Protein AF-A0A1J7CCY7-F1 (afdb_monomer)

Solvent-accessible surface area (backbone atoms only — not comparable to full-atom values): 6506 Å² total; per-residue (Å²): 139,81,92,77,79,89,76,79,75,72,79,72,70,74,73,73,82,54,53,58,44,57,88,90,63,77,46,60,84,45,14,30,28,38,30,30,37,57,83,82,85,48,71,49,41,40,19,74,42,49,79,72,36,78,49,62,60,66,84,83,20,17,41,33,34,38,37,32,27,32,62,76,93,29,31,42,36,33,24,33,98,91,38,80,55,45,74,43,63,42,62,38,72,47,63,51,58,84,57,92,53,73,87,54,65,57,27,45,33,38,37,29,67

Organism: NCBI:txid1428644

pLDDT: mean 76.79, std 18.56, range [31.14, 93.88]

Sequence (113 aa):
MAISLIGIGAASQAQASTAQCEGSKTPPAGTLCLHVNYGDGYYVWFGPYSKCEVVRPWEGGVITWVKSNQIGNVHSTYYSGGKTLGTRPAYFTGRPPGYISASVGNADNVRVC

Foldseek 3Di:
DDDDDDPPPPPPPPPPPFPWPPPPDADPAQFKWFWWDQPPRDITIGDRDHAQDKDFDPRQIFGLWMHFNRDDAKKKWFDDPRDTQDIDGGRDTTGDRPDDDSPDGDTGIIGID

Nearest PDB structures (foldseek):
  7zt5-assembly1_D  TM=3.919E-01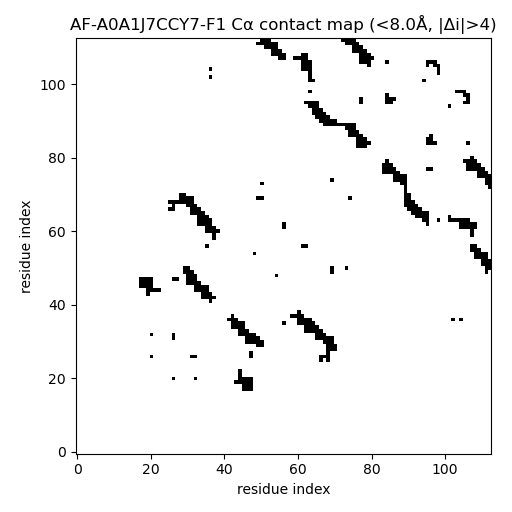  e=8.409E+00  Homo sapiens
  4l9l-assembly2_A  TM=4.039E-01  e=9.897E+00  Homo sapiens

Mean predicted aligned error: 10.06 Å

Secondary structure (DSSP, 8-state):
----------------------TTPPPPTT-EEEEEE-SSS-EEEEEEE-TTEEE--STT-EEEEEEE---SS-EEEEEETTEEEEEEETT-EEPPTT-SSSSS---SEEEE-

Structure (mmCIF, N/CA/C/O backbone):
data_AF-A0A1J7CCY7-F1
#
_entry.id   AF-A0A1J7CCY7-F1
#
loop_
_atom_site.group_PDB
_atom_site.id
_atom_site.type_symbol
_atom_site.label_atom_id
_atom_site.label_alt_id
_atom_site.label_comp_id
_atom_site.label_asym_id
_atom_site.label_entity_id
_atom_site.label_seq_id
_atom_site.pdbx_PDB_ins_code
_atom_site.Cartn_x
_atom_site.Cartn_y
_atom_site.Cartn_z
_atom_site.occupancy
_atom_site.B_iso_or_equiv
_atom_site.auth_seq_id
_atom_site.auth_comp_id
_atom_site.auth_asym_id
_atom_site.auth_atom_id
_atom_site.pdbx_PDB_model_num
ATOM 1 N N . MET A 1 1 ? 22.669 42.226 32.012 1.00 40.91 1 MET A N 1
ATOM 2 C CA . MET A 1 1 ? 22.070 40.896 32.241 1.00 40.91 1 MET A CA 1
ATOM 3 C C . MET A 1 1 ? 20.938 40.728 31.251 1.00 40.91 1 MET A C 1
ATOM 5 O O . MET A 1 1 ? 19.980 41.479 31.327 1.00 40.91 1 MET A O 1
ATOM 9 N N . ALA A 1 2 ? 21.071 39.810 30.301 1.00 36.25 2 ALA A N 1
ATOM 10 C CA . ALA A 1 2 ? 19.969 39.410 29.439 1.00 36.25 2 ALA A CA 1
ATOM 11 C C . ALA A 1 2 ? 20.045 37.890 29.305 1.00 36.25 2 ALA A C 1
ATOM 13 O O . ALA A 1 2 ? 20.935 37.352 28.652 1.00 36.25 2 ALA A O 1
ATOM 14 N N . ILE A 1 3 ? 19.158 37.223 30.035 1.00 45.56 3 ILE A N 1
ATOM 15 C CA . ILE A 1 3 ? 18.908 35.788 29.955 1.00 45.56 3 ILE A CA 1
ATOM 16 C C . ILE A 1 3 ? 18.103 35.592 28.672 1.00 45.56 3 ILE A C 1
ATOM 18 O O . ILE A 1 3 ? 16.975 36.071 28.588 1.00 45.56 3 ILE A O 1
ATOM 22 N N . SER A 1 4 ? 18.686 34.946 27.664 1.00 38.56 4 SER A N 1
ATOM 23 C CA . SER A 1 4 ? 17.927 34.466 26.509 1.00 38.56 4 SER A CA 1
ATOM 24 C C . SER A 1 4 ? 17.732 32.967 26.627 1.00 38.56 4 SER A C 1
ATOM 26 O O . SER A 1 4 ? 18.657 32.209 26.912 1.00 38.56 4 SER A O 1
ATOM 28 N N . LEU A 1 5 ? 16.462 32.612 26.503 1.00 43.09 5 LEU A N 1
ATOM 29 C CA . LEU A 1 5 ? 15.859 31.344 26.848 1.00 43.09 5 LEU A CA 1
ATOM 30 C C . LEU A 1 5 ? 16.352 30.192 25.976 1.00 43.09 5 LEU A C 1
ATOM 32 O O . LEU A 1 5 ? 16.613 30.330 24.783 1.00 43.09 5 LEU A O 1
ATOM 36 N N . ILE A 1 6 ? 16.395 29.032 26.624 1.00 48.31 6 ILE A N 1
ATOM 37 C CA . ILE A 1 6 ? 16.570 27.704 26.054 1.00 48.31 6 ILE A CA 1
ATOM 38 C C . ILE A 1 6 ? 15.397 27.450 25.099 1.00 48.31 6 ILE A C 1
ATOM 40 O O . ILE A 1 6 ? 14.290 27.124 25.522 1.00 48.31 6 ILE A O 1
ATOM 44 N N . GLY A 1 7 ? 15.637 27.620 23.802 1.00 35.25 7 GLY A N 1
ATOM 45 C CA . GLY A 1 7 ? 14.761 27.104 22.762 1.00 35.25 7 GLY A CA 1
ATOM 46 C C . GLY A 1 7 ? 15.022 25.614 22.611 1.00 35.25 7 GLY A C 1
ATOM 47 O O . GLY A 1 7 ? 15.957 25.214 21.923 1.00 35.25 7 GLY A O 1
ATOM 48 N N . ILE A 1 8 ? 14.218 24.791 23.282 1.00 45.97 8 ILE A N 1
ATOM 49 C CA . ILE A 1 8 ? 14.141 23.356 23.015 1.00 45.97 8 ILE A CA 1
ATOM 50 C C . ILE A 1 8 ? 13.594 23.236 21.593 1.00 45.97 8 ILE A C 1
ATOM 52 O O . ILE A 1 8 ? 12.393 23.366 21.365 1.00 45.97 8 ILE A O 1
ATOM 56 N N . GLY A 1 9 ? 14.493 23.067 20.625 1.00 32.50 9 GLY A N 1
ATOM 57 C CA . GLY A 1 9 ? 14.134 22.698 19.268 1.00 32.50 9 GLY A CA 1
ATOM 58 C C . GLY A 1 9 ? 13.482 21.328 19.328 1.00 32.50 9 GLY A C 1
ATOM 59 O O . GLY A 1 9 ? 14.171 20.310 19.351 1.00 32.50 9 GLY A O 1
ATOM 60 N N . ALA A 1 10 ? 12.152 21.303 19.407 1.00 38.53 10 ALA A N 1
ATOM 61 C CA . ALA A 1 10 ? 11.391 20.126 19.052 1.00 38.53 10 ALA A CA 1
ATOM 62 C C . ALA A 1 10 ? 11.873 19.729 17.659 1.00 38.53 10 ALA A C 1
ATOM 64 O O . ALA A 1 10 ? 11.787 20.523 16.722 1.00 38.53 10 ALA A O 1
ATOM 65 N N . ALA A 1 11 ? 12.457 18.537 17.557 1.00 35.12 11 ALA A N 1
ATOM 66 C CA . ALA A 1 11 ? 12.756 17.923 16.285 1.00 35.12 11 ALA A CA 1
ATOM 67 C C . ALA A 1 11 ? 11.427 17.815 15.538 1.00 35.12 11 ALA A C 1
ATOM 69 O O . ALA A 1 11 ? 10.650 16.883 15.752 1.00 35.12 11 ALA A O 1
ATOM 70 N N . SER A 1 12 ? 1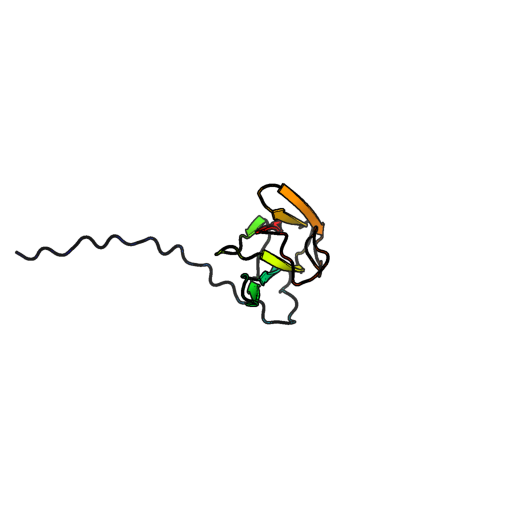1.145 18.798 14.686 1.00 36.84 12 SER A N 1
ATOM 71 C CA . SER A 1 12 ? 10.244 18.627 13.571 1.00 36.84 12 SER A CA 1
ATOM 72 C C . SER A 1 12 ? 10.898 17.544 12.731 1.00 36.84 12 SER A C 1
ATOM 74 O O . SER A 1 12 ? 11.777 17.798 11.909 1.00 36.84 12 SER A O 1
ATOM 76 N N . GLN A 1 13 ? 10.531 16.293 13.021 1.00 35.09 13 GLN A N 1
ATOM 77 C CA . GLN A 1 13 ? 10.680 15.214 12.066 1.00 35.09 13 GLN A CA 1
ATOM 78 C C . GLN A 1 13 ? 10.051 15.763 10.802 1.00 35.09 13 GLN A C 1
ATOM 80 O O . GLN A 1 13 ? 8.846 16.013 10.775 1.00 35.09 13 GLN A O 1
ATOM 85 N N . ALA A 1 14 ? 10.902 16.081 9.829 1.00 31.14 14 ALA A N 1
ATOM 86 C CA . ALA A 1 14 ? 10.486 16.528 8.527 1.00 31.14 14 ALA A CA 1
ATOM 87 C C . ALA A 1 14 ? 9.486 15.482 8.043 1.00 31.14 14 ALA A C 1
ATOM 89 O O . ALA A 1 14 ? 9.869 14.362 7.702 1.00 31.14 14 ALA A O 1
ATOM 90 N N . GLN A 1 15 ? 8.196 15.815 8.119 1.00 40.97 15 GLN A N 1
ATOM 91 C CA . GLN A 1 15 ? 7.162 15.067 7.439 1.00 40.97 15 GLN A CA 1
ATOM 92 C C . GLN A 1 15 ? 7.612 15.101 5.993 1.00 40.97 15 GLN A C 1
ATOM 94 O O . GLN A 1 15 ? 7.634 16.171 5.382 1.00 40.97 15 GLN A O 1
ATOM 99 N N . ALA A 1 16 ? 8.096 13.954 5.511 1.00 37.12 16 ALA A N 1
ATOM 100 C CA . ALA A 1 16 ? 8.420 13.764 4.117 1.00 37.12 16 ALA A CA 1
ATOM 101 C C . ALA A 1 16 ? 7.240 14.349 3.351 1.00 37.12 16 ALA A C 1
ATOM 103 O O . ALA A 1 16 ? 6.102 13.920 3.546 1.00 37.12 16 ALA A O 1
ATOM 104 N N . SER A 1 17 ? 7.501 15.405 2.590 1.00 39.47 17 SER A N 1
ATOM 105 C CA . SER A 1 17 ? 6.541 16.019 1.695 1.00 39.47 17 SER A CA 1
ATOM 106 C C . SER A 1 17 ? 6.200 14.965 0.649 1.00 39.47 17 SER A C 1
ATOM 108 O O . SER A 1 17 ? 6.808 14.886 -0.413 1.00 39.47 17 SER A O 1
ATOM 110 N N . THR A 1 18 ? 5.279 14.067 1.001 1.00 50.16 18 THR A N 1
ATOM 111 C CA . THR A 1 18 ? 4.767 13.021 0.129 1.00 50.16 18 THR A CA 1
ATOM 112 C C . THR A 1 18 ? 4.127 13.742 -1.039 1.00 50.16 18 THR A C 1
ATOM 114 O O . THR A 1 18 ? 3.115 14.420 -0.852 1.00 50.16 18 THR A O 1
ATOM 117 N N . ALA A 1 19 ? 4.742 13.673 -2.217 1.00 52.19 19 ALA A N 1
ATOM 118 C CA . ALA A 1 19 ? 4.152 14.218 -3.424 1.00 52.19 19 ALA A CA 1
ATOM 119 C C . ALA A 1 19 ? 2.813 13.505 -3.660 1.00 52.19 19 ALA A C 1
ATOM 121 O O . ALA A 1 19 ? 2.758 12.353 -4.079 1.00 52.19 19 ALA A O 1
ATOM 122 N N . GLN A 1 20 ? 1.728 14.196 -3.317 1.00 60.50 20 GLN A N 1
ATOM 123 C CA . GLN A 1 20 ? 0.376 13.657 -3.290 1.00 60.50 20 GLN A CA 1
ATOM 124 C C . GLN A 1 20 ? 0.084 12.948 -4.615 1.00 60.50 20 GLN A C 1
ATOM 126 O O . GLN A 1 20 ? 0.182 13.550 -5.688 1.00 60.50 20 GLN A O 1
ATOM 131 N N . CYS A 1 21 ? -0.241 11.655 -4.557 1.00 72.75 21 CYS A N 1
ATOM 132 C CA . CYS A 1 21 ? -0.607 10.912 -5.755 1.00 72.75 21 CYS A CA 1
ATOM 133 C C . CYS A 1 21 ? -2.004 11.368 -6.173 1.00 72.75 21 CYS A C 1
ATOM 135 O O . CYS A 1 21 ? -3.011 10.813 -5.746 1.00 72.75 21 CYS A O 1
ATOM 137 N N . GLU A 1 22 ? -2.066 12.449 -6.940 1.00 61.34 22 GLU A N 1
ATOM 138 C CA . GLU A 1 22 ? -3.314 13.105 -7.298 1.00 61.34 22 GLU A CA 1
ATOM 139 C C . GLU A 1 22 ? -4.280 12.110 -7.964 1.00 61.34 22 GLU A C 1
ATOM 141 O O . GLU A 1 22 ? -3.907 11.349 -8.867 1.00 61.34 22 GLU A O 1
ATOM 146 N N . GLY A 1 23 ? -5.517 12.089 -7.455 1.00 60.69 23 GLY A N 1
ATOM 147 C CA . GLY A 1 23 ? -6.532 11.082 -7.748 1.00 60.69 23 GLY A CA 1
ATOM 148 C C . GLY A 1 23 ? -6.607 10.707 -9.230 1.00 60.69 23 GLY A C 1
ATOM 149 O O . GLY A 1 23 ? -6.611 11.562 -10.110 1.00 60.69 23 GLY A O 1
ATOM 150 N N . SER A 1 24 ? -6.688 9.398 -9.487 1.00 55.28 24 SER A N 1
ATOM 151 C CA . SER A 1 24 ? -6.693 8.718 -10.798 1.00 55.28 24 SER A CA 1
ATOM 152 C C . SER A 1 24 ? -5.345 8.508 -11.502 1.00 55.28 24 SER A C 1
ATOM 154 O O . SER A 1 24 ? -5.243 7.521 -12.232 1.00 55.28 24 SER A O 1
ATOM 156 N N . LYS A 1 25 ? -4.280 9.267 -11.210 1.00 65.69 25 LYS A N 1
ATOM 157 C CA . LYS A 1 25 ? -2.988 9.071 -11.895 1.00 65.69 25 LYS A CA 1
ATOM 158 C C . LYS A 1 25 ? -2.307 7.764 -11.461 1.00 65.69 25 LYS A C 1
ATOM 160 O O . LYS A 1 25 ? -2.391 7.346 -10.302 1.00 65.69 25 LYS A O 1
ATOM 165 N N . THR A 1 26 ? -1.715 7.058 -12.422 1.00 72.69 26 THR A N 1
ATOM 166 C CA . THR A 1 26 ? -0.857 5.890 -12.169 1.00 72.69 26 THR A CA 1
ATOM 167 C C . THR A 1 26 ? 0.459 6.393 -11.567 1.00 72.69 26 THR A C 1
ATOM 169 O O . THR A 1 26 ? 0.986 7.386 -12.073 1.00 72.69 26 THR A O 1
ATOM 172 N N . PRO A 1 27 ? 0.998 5.758 -10.507 1.00 83.56 27 PRO A N 1
ATOM 173 C CA . PRO A 1 27 ? 2.284 6.153 -9.940 1.00 83.56 27 PRO A CA 1
ATOM 174 C C . PRO A 1 27 ? 3.380 6.145 -11.019 1.00 83.56 27 PRO A C 1
ATOM 176 O O . PRO A 1 27 ? 3.325 5.289 -11.910 1.00 83.56 27 PRO A O 1
ATOM 179 N N . PRO A 1 28 ? 4.401 7.019 -10.951 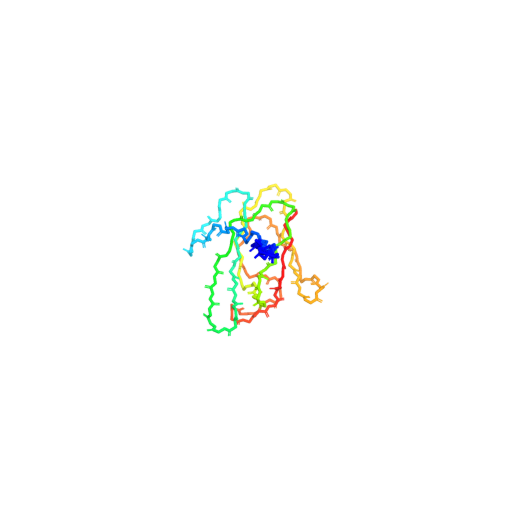1.00 84.56 28 PRO A N 1
ATOM 180 C CA . PRO A 1 28 ? 5.601 6.880 -11.773 1.00 84.56 28 PRO A CA 1
ATOM 181 C C . PRO A 1 28 ? 6.202 5.467 -11.691 1.00 84.56 28 PRO A C 1
ATOM 183 O O . PRO A 1 28 ? 6.033 4.763 -10.690 1.00 84.56 28 PRO A O 1
ATOM 186 N N . ALA A 1 29 ? 6.908 5.035 -12.736 1.00 86.25 29 ALA A N 1
ATOM 187 C CA . ALA A 1 29 ? 7.557 3.726 -12.735 1.00 86.25 29 ALA A CA 1
ATOM 188 C C . ALA A 1 29 ? 8.533 3.596 -11.552 1.00 86.25 29 ALA A C 1
ATOM 190 O O . ALA A 1 29 ? 9.300 4.509 -11.261 1.00 86.25 29 ALA A O 1
ATOM 191 N N . GLY A 1 30 ? 8.493 2.452 -10.871 1.00 88.31 30 GLY A N 1
ATOM 192 C CA . GLY A 1 30 ? 9.289 2.186 -9.674 1.00 88.31 30 GLY A CA 1
ATOM 193 C C . GLY A 1 30 ? 8.670 2.709 -8.378 1.00 88.31 30 GLY A C 1
ATOM 194 O O . GLY A 1 30 ? 9.369 2.758 -7.368 1.00 88.31 30 GLY A O 1
ATOM 195 N N . THR A 1 31 ? 7.388 3.099 -8.389 1.00 88.50 31 THR A N 1
ATOM 196 C CA . THR A 1 31 ? 6.753 3.720 -7.219 1.00 88.50 31 THR A CA 1
ATOM 197 C C . THR A 1 31 ? 5.419 3.097 -6.802 1.00 88.50 31 THR A C 1
ATOM 199 O O . THR A 1 31 ? 4.809 2.315 -7.534 1.00 88.50 31 THR A O 1
ATOM 202 N N . LEU A 1 32 ? 4.976 3.428 -5.588 1.00 88.81 32 LEU A N 1
ATOM 203 C CA . LEU A 1 32 ? 3.721 3.003 -4.969 1.00 88.81 32 LEU A CA 1
ATOM 204 C C . LEU A 1 32 ? 2.941 4.218 -4.449 1.00 88.81 32 LEU A C 1
ATOM 206 O O . LEU A 1 32 ? 3.523 5.108 -3.833 1.00 88.81 32 LEU A O 1
ATOM 210 N N . CYS A 1 33 ? 1.623 4.202 -4.630 1.00 89.69 33 CYS A N 1
ATOM 211 C CA . CYS A 1 33 ? 0.686 5.149 -4.036 1.00 89.69 33 CYS A CA 1
ATOM 212 C C . CYS A 1 33 ? -0.357 4.423 -3.178 1.00 89.69 33 CYS A C 1
ATOM 214 O O . CYS A 1 33 ? -0.864 3.362 -3.562 1.00 89.69 33 CYS A O 1
ATOM 216 N N . LEU A 1 34 ? -0.716 5.023 -2.045 1.00 89.56 34 LEU A N 1
ATOM 217 C CA . LEU A 1 34 ? -1.643 4.473 -1.055 1.00 89.56 34 LEU A CA 1
ATOM 218 C C . LEU A 1 34 ? -2.817 5.419 -0.841 1.00 89.56 34 LEU A C 1
ATOM 220 O O . LEU A 1 34 ? -2.612 6.590 -0.556 1.00 89.56 34 LEU A O 1
ATOM 224 N N . HIS A 1 35 ? -4.036 4.908 -0.927 1.00 88.94 35 HIS A N 1
ATOM 225 C CA . HIS A 1 35 ? -5.240 5.617 -0.517 1.00 88.94 35 HIS A CA 1
ATOM 226 C C . HIS A 1 35 ? -5.494 5.328 0.952 1.00 88.94 35 HIS A C 1
ATOM 228 O O . HIS A 1 35 ? -5.604 4.162 1.326 1.00 88.94 35 HIS A O 1
ATOM 234 N N . VAL A 1 36 ? -5.603 6.356 1.778 1.00 87.81 36 VAL A N 1
ATOM 235 C CA . VAL A 1 36 ? -5.728 6.229 3.230 1.00 87.81 36 VAL A CA 1
ATOM 236 C C . VAL A 1 36 ? -6.983 6.956 3.694 1.00 87.81 36 VAL A C 1
ATOM 238 O O . VAL A 1 36 ? -7.252 8.061 3.234 1.00 87.81 36 VAL A O 1
ATOM 241 N N . ASN A 1 37 ? -7.745 6.318 4.581 1.00 87.19 37 ASN A N 1
ATOM 242 C CA . ASN A 1 37 ? -8.906 6.882 5.270 1.00 87.19 37 ASN A CA 1
ATOM 243 C C . ASN A 1 37 ? -8.526 7.226 6.717 1.00 87.19 37 ASN A C 1
ATOM 245 O O . ASN A 1 37 ? -7.893 6.403 7.374 1.00 87.19 37 ASN A O 1
ATOM 249 N N . TYR A 1 38 ? -8.940 8.393 7.208 1.00 85.19 38 TYR A N 1
ATOM 250 C CA . TYR A 1 38 ? -8.655 8.885 8.563 1.00 85.19 38 TYR A CA 1
ATOM 251 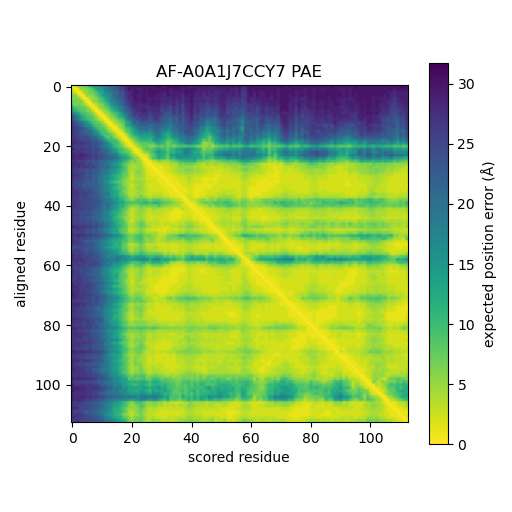C C . TYR A 1 38 ? -9.824 8.793 9.561 1.00 85.19 38 TYR A C 1
ATOM 253 O O . TYR A 1 38 ? -9.716 9.282 10.676 1.00 85.19 38 TYR A O 1
ATOM 261 N N . GLY A 1 39 ? -10.939 8.158 9.195 1.00 77.31 39 GLY A N 1
ATOM 262 C CA . GLY A 1 39 ? -12.064 7.882 10.100 1.00 77.31 39 GLY A CA 1
ATOM 263 C C . GLY A 1 39 ? -13.280 8.794 9.915 1.00 77.31 39 GLY A C 1
ATOM 264 O O . GLY A 1 39 ? -14.399 8.319 10.076 1.00 77.31 39 GLY A O 1
ATOM 265 N N . ASP A 1 40 ? -13.097 10.030 9.441 1.00 75.19 40 ASP A N 1
ATOM 266 C CA . ASP A 1 40 ? -14.183 11.022 9.287 1.00 75.19 40 ASP A CA 1
ATOM 267 C C . ASP A 1 40 ? -14.678 11.180 7.839 1.00 75.19 40 ASP A C 1
ATOM 269 O O . ASP A 1 40 ? -15.175 12.225 7.421 1.00 75.19 40 ASP A O 1
ATOM 273 N N . GLY A 1 41 ? -14.476 10.149 7.013 1.00 76.00 41 GLY A N 1
ATOM 274 C CA . GLY A 1 41 ? -14.715 10.236 5.569 1.00 76.00 41 GLY A CA 1
ATOM 275 C C . GLY A 1 41 ? -13.673 11.081 4.827 1.00 76.00 41 GLY A C 1
ATOM 276 O O . GLY A 1 41 ? -13.830 11.335 3.634 1.00 76.00 41 GLY A O 1
ATOM 277 N N . TYR A 1 42 ? -12.598 11.486 5.510 1.00 83.44 42 TYR A N 1
ATOM 278 C CA . TYR A 1 42 ? -11.437 12.120 4.904 1.00 83.44 42 TYR A CA 1
ATOM 279 C C . TYR A 1 42 ? -10.516 11.065 4.288 1.00 83.44 42 TYR A C 1
ATOM 281 O O . TYR A 1 42 ? -10.049 10.150 4.974 1.00 83.44 42 TYR A O 1
ATOM 289 N N . TYR A 1 43 ? -10.251 11.213 2.989 1.00 84.62 43 TYR A N 1
ATOM 290 C CA . TYR A 1 43 ? -9.390 10.315 2.231 1.00 84.62 43 TYR A CA 1
ATOM 291 C C . TYR A 1 43 ? -8.270 11.074 1.533 1.00 84.62 43 TYR A C 1
ATOM 293 O O . TYR A 1 43 ? -8.503 12.103 0.899 1.00 84.62 43 TYR A O 1
ATOM 301 N N . VAL A 1 44 ? -7.061 10.517 1.587 1.00 85.31 44 VAL A N 1
ATOM 302 C CA . VAL A 1 44 ? -5.882 11.083 0.925 1.00 85.31 44 VAL A CA 1
ATOM 303 C C . VAL A 1 44 ? -5.115 9.993 0.200 1.00 85.31 44 VAL A C 1
ATOM 305 O O . VAL A 1 44 ? -4.975 8.872 0.686 1.00 85.31 44 VAL A O 1
ATOM 308 N N . TRP A 1 45 ? -4.593 10.335 -0.973 1.00 87.69 45 TRP A N 1
ATOM 309 C CA . TRP A 1 45 ? -3.603 9.523 -1.664 1.00 87.69 45 TRP A CA 1
ATOM 310 C C . TRP A 1 45 ? -2.183 9.983 -1.312 1.00 87.69 45 TRP A C 1
ATOM 312 O O . TRP A 1 45 ? -1.790 11.105 -1.629 1.00 87.69 45 TRP A O 1
ATOM 322 N N . PHE A 1 46 ? -1.407 9.088 -0.706 1.00 84.38 46 PHE A N 1
ATOM 323 C CA . PHE A 1 46 ? 0.005 9.266 -0.379 1.00 84.38 46 PHE A CA 1
ATOM 324 C C . PHE A 1 46 ? 0.921 8.580 -1.388 1.00 84.38 46 PHE A C 1
ATOM 326 O O . PHE A 1 46 ? 0.536 7.594 -2.018 1.00 84.38 46 PHE A O 1
ATOM 333 N N . GLY A 1 47 ? 2.152 9.075 -1.484 1.00 81.50 47 GLY A N 1
ATOM 334 C CA . GLY A 1 47 ? 3.222 8.544 -2.323 1.00 81.50 47 GLY A CA 1
ATOM 335 C C . GLY A 1 47 ? 4.077 9.674 -2.900 1.00 81.50 47 GLY A C 1
ATOM 336 O O . GLY A 1 47 ? 4.057 10.770 -2.337 1.00 81.50 47 GLY A O 1
ATOM 337 N N . PRO A 1 48 ? 4.836 9.408 -3.978 1.00 82.00 48 PRO A N 1
ATOM 338 C CA . PRO A 1 48 ? 5.249 8.079 -4.422 1.00 82.00 48 PRO A CA 1
ATOM 339 C C . PRO A 1 48 ? 6.268 7.454 -3.450 1.00 82.00 48 PRO A C 1
ATOM 341 O O . PRO A 1 48 ? 7.212 8.117 -3.034 1.00 82.00 48 PRO A O 1
ATOM 344 N N . TYR A 1 49 ? 6.110 6.165 -3.139 1.00 86.31 49 TYR A N 1
ATOM 345 C CA . TYR A 1 49 ? 7.056 5.388 -2.319 1.00 86.31 49 TYR A CA 1
ATOM 346 C C . TYR A 1 49 ? 7.888 4.428 -3.156 1.00 86.31 49 TYR A C 1
ATOM 348 O O . TYR A 1 49 ? 7.378 3.871 -4.130 1.00 86.31 49 TYR A O 1
ATOM 356 N N . SER A 1 50 ? 9.139 4.198 -2.762 1.00 83.88 50 SER A N 1
ATOM 357 C CA . SER A 1 50 ? 10.117 3.436 -3.551 1.00 83.88 50 SER A CA 1
ATOM 358 C C . SER A 1 50 ? 10.571 2.157 -2.839 1.00 83.88 50 SER A C 1
ATOM 360 O O . SER A 1 50 ? 10.198 1.886 -1.702 1.00 83.88 50 SER A O 1
ATOM 362 N N . LYS A 1 51 ? 11.332 1.310 -3.539 1.00 85.44 51 LYS A N 1
ATOM 363 C CA . LYS A 1 51 ? 11.787 -0.001 -3.043 1.00 85.44 51 LYS A CA 1
ATOM 364 C C . LYS A 1 51 ? 12.489 0.080 -1.679 1.00 85.44 51 LYS A C 1
ATOM 366 O O . LYS A 1 51 ? 13.215 1.029 -1.407 1.00 85.44 51 LYS A O 1
ATOM 371 N N . CYS A 1 52 ? 12.364 -0.990 -0.898 1.00 85.25 52 CYS A N 1
ATOM 372 C CA . CYS A 1 52 ? 12.963 -1.182 0.427 1.00 85.25 52 CYS A CA 1
ATOM 373 C C . CYS A 1 52 ? 12.517 -0.177 1.502 1.00 85.25 52 CYS A C 1
ATOM 375 O O . CYS A 1 52 ? 13.263 0.095 2.441 1.00 85.25 52 CYS A O 1
ATOM 377 N N . GLU A 1 53 ? 11.286 0.323 1.404 1.00 87.00 53 GLU A N 1
ATOM 378 C CA . GLU A 1 53 ? 10.716 1.310 2.320 1.00 87.00 53 GLU A CA 1
ATOM 379 C C . GLU A 1 53 ? 9.582 0.709 3.168 1.00 87.00 53 GLU A C 1
ATOM 381 O O . GLU A 1 53 ? 8.781 -0.102 2.691 1.00 87.00 53 GLU A O 1
ATOM 386 N N . VAL A 1 54 ? 9.504 1.107 4.443 1.00 88.75 54 VAL A N 1
ATOM 387 C CA . VAL A 1 54 ? 8.341 0.842 5.302 1.00 88.75 54 VAL A CA 1
ATOM 388 C C . VAL A 1 54 ? 7.531 2.119 5.406 1.00 88.75 54 VAL A C 1
ATOM 390 O O . VAL A 1 54 ? 7.978 3.101 5.990 1.00 88.75 54 VAL A O 1
ATOM 393 N N . VAL A 1 55 ? 6.310 2.068 4.898 1.00 88.69 55 VAL A N 1
ATOM 394 C CA . VAL A 1 55 ? 5.393 3.195 4.869 1.00 88.69 55 VAL A CA 1
ATOM 395 C C . VAL A 1 55 ? 4.323 2.988 5.923 1.00 88.69 55 VAL A C 1
ATOM 397 O O . VAL A 1 55 ? 3.605 1.985 5.919 1.00 88.69 55 VAL A O 1
ATOM 400 N N . ARG A 1 56 ? 4.207 3.963 6.821 1.00 87.12 56 ARG A N 1
ATOM 401 C CA . ARG A 1 56 ? 3.176 4.013 7.855 1.00 87.12 56 ARG A CA 1
ATOM 402 C C . ARG A 1 56 ? 2.403 5.313 7.665 1.00 87.12 56 ARG A C 1
ATOM 404 O O . ARG A 1 56 ? 3.014 6.375 7.794 1.00 87.12 56 ARG A O 1
ATOM 411 N N . PRO A 1 57 ? 1.106 5.265 7.335 1.00 78.94 57 PRO A N 1
ATOM 412 C CA . PRO A 1 57 ? 0.261 6.435 7.459 1.00 78.94 57 PRO A CA 1
ATOM 413 C C . PRO A 1 57 ? 0.299 6.928 8.912 1.00 78.94 57 PRO A C 1
ATOM 415 O O . PRO A 1 57 ? 0.321 6.139 9.858 1.00 78.94 57 PRO A O 1
ATOM 418 N N . TRP A 1 58 ? 0.373 8.241 9.083 1.00 72.69 58 TRP A N 1
ATOM 419 C CA . TRP A 1 58 ? 0.293 8.908 10.380 1.00 72.69 58 TRP A CA 1
ATOM 420 C C . TRP A 1 58 ? -1.160 8.888 10.904 1.00 72.69 58 TRP A C 1
ATOM 422 O O . TRP A 1 58 ? -2.072 8.538 10.158 1.00 72.69 58 TRP A O 1
ATOM 432 N N . GLU A 1 59 ? -1.368 9.227 12.182 1.00 65.81 59 GLU A N 1
ATOM 433 C CA . GLU A 1 59 ? -2.695 9.497 12.783 1.00 65.81 59 GLU A CA 1
ATOM 434 C C . GLU A 1 59 ? -3.791 8.443 12.548 1.00 65.81 59 GLU A C 1
ATOM 436 O O . GLU A 1 59 ? -4.910 8.756 12.154 1.00 65.81 59 GLU A O 1
ATOM 441 N N . GLY A 1 60 ? -3.491 7.163 12.788 1.00 71.81 60 GLY A N 1
ATOM 442 C CA . GLY A 1 60 ? -4.517 6.110 12.730 1.00 71.81 60 GLY A CA 1
ATOM 443 C C . GLY A 1 60 ? -5.128 5.901 11.338 1.00 71.81 60 GLY A C 1
ATOM 444 O O . GLY A 1 60 ? -6.156 5.237 11.216 1.00 71.81 60 GLY A O 1
ATOM 445 N N . GLY A 1 61 ? -4.499 6.449 10.294 1.00 82.38 61 GLY A N 1
ATOM 446 C CA . GLY A 1 61 ? -4.942 6.293 8.921 1.00 82.38 61 GLY A CA 1
ATOM 447 C C . GLY A 1 61 ? -4.846 4.841 8.455 1.00 82.38 61 GLY A C 1
ATOM 448 O O . GLY A 1 61 ? -3.807 4.193 8.579 1.00 82.38 61 GLY A O 1
ATOM 449 N N . VAL A 1 62 ? -5.922 4.344 7.851 1.00 87.38 62 VAL A N 1
ATOM 450 C CA . VAL A 1 62 ? -6.025 2.975 7.328 1.00 87.38 62 VAL A CA 1
ATOM 451 C C . VAL A 1 62 ? -5.956 2.966 5.803 1.00 87.38 62 VAL A C 1
ATOM 453 O O . VAL A 1 62 ? -6.667 3.703 5.120 1.00 87.38 62 VAL A O 1
ATOM 456 N N . ILE A 1 63 ? -5.096 2.121 5.237 1.00 89.81 63 ILE A N 1
ATOM 457 C CA . ILE A 1 63 ? -4.826 2.046 3.793 1.00 89.81 63 ILE A CA 1
ATOM 458 C C . ILE A 1 63 ? -5.983 1.335 3.093 1.00 89.81 63 ILE A C 1
ATOM 460 O O . ILE A 1 63 ? -6.056 0.122 3.153 1.00 89.81 63 ILE A O 1
ATOM 464 N N . THR A 1 64 ? -6.867 2.015 2.377 1.00 89.06 64 THR A N 1
ATOM 465 C CA . THR A 1 64 ? -8.069 1.420 1.757 1.00 89.06 64 THR A CA 1
ATOM 466 C C . THR A 1 64 ? -7.885 0.965 0.306 1.00 89.06 64 THR A C 1
ATOM 468 O O . THR A 1 64 ? -8.639 0.120 -0.184 1.00 89.06 64 THR A O 1
ATOM 471 N N . TRP A 1 65 ? -6.891 1.505 -0.401 1.00 90.38 65 TRP A N 1
ATOM 472 C CA . TRP A 1 65 ? -6.631 1.203 -1.811 1.00 90.38 65 TRP A CA 1
ATOM 473 C C . TRP A 1 65 ? -5.158 1.404 -2.157 1.00 90.38 65 TRP A C 1
ATOM 475 O O . TRP A 1 65 ? -4.466 2.196 -1.521 1.00 90.38 65 TRP A O 1
ATOM 485 N N . VAL A 1 66 ? -4.667 0.691 -3.168 1.00 90.44 66 VAL A N 1
ATOM 486 C CA . VAL A 1 66 ? -3.254 0.711 -3.549 1.00 90.44 66 VAL A CA 1
ATOM 487 C C . VAL A 1 66 ? -3.087 0.770 -5.057 1.00 90.44 66 VAL A C 1
ATOM 489 O O . VAL A 1 66 ? -3.735 0.021 -5.786 1.00 90.44 66 VAL A O 1
ATOM 492 N N . LYS A 1 67 ? -2.163 1.614 -5.514 1.00 90.88 67 LYS A N 1
ATOM 493 C CA . LYS A 1 67 ? -1.637 1.589 -6.878 1.00 90.88 67 LYS A CA 1
ATOM 494 C C . LYS A 1 67 ? -0.132 1.399 -6.831 1.00 90.88 67 LYS A C 1
ATOM 496 O O . LYS A 1 67 ? 0.590 2.269 -6.362 1.00 90.88 67 LYS A O 1
ATOM 501 N N . SER A 1 68 ? 0.335 0.270 -7.326 1.00 90.06 68 SER A N 1
ATOM 502 C CA . SER A 1 68 ? 1.740 -0.091 -7.437 1.00 90.06 68 SER A CA 1
ATOM 503 C C . SER A 1 68 ? 2.142 -0.052 -8.899 1.00 90.06 68 SER A C 1
ATOM 505 O O . SER A 1 68 ? 1.512 -0.691 -9.737 1.00 90.06 68 SER A O 1
ATOM 507 N N . ASN A 1 69 ? 3.206 0.683 -9.190 1.00 90.88 69 ASN A N 1
ATOM 508 C CA . ASN A 1 69 ? 3.921 0.655 -10.460 1.00 90.88 69 ASN A CA 1
ATOM 509 C C . ASN A 1 69 ? 5.403 0.310 -10.220 1.00 90.88 69 ASN A C 1
ATOM 511 O O . ASN A 1 69 ? 6.295 0.782 -10.922 1.00 90.88 69 ASN A O 1
ATOM 515 N N . GLN A 1 70 ? 5.671 -0.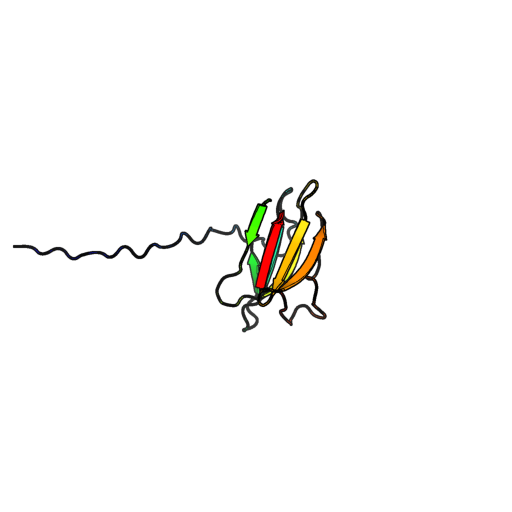467 -9.164 1.00 90.44 70 GLN A N 1
ATOM 516 C CA . GLN A 1 70 ? 7.001 -0.968 -8.827 1.00 90.44 70 GLN A CA 1
ATOM 517 C C . GLN A 1 70 ? 7.557 -1.866 -9.938 1.00 90.44 70 GLN A C 1
ATOM 519 O O . GLN A 1 70 ? 6.790 -2.450 -10.693 1.00 90.44 70 GLN A O 1
ATOM 524 N N . ILE A 1 71 ? 8.885 -1.982 -10.036 1.00 89.94 71 ILE A N 1
ATOM 525 C CA . ILE A 1 71 ? 9.563 -2.704 -11.129 1.00 89.94 71 ILE A CA 1
ATOM 526 C C . ILE A 1 71 ? 10.484 -3.813 -10.608 1.00 89.94 71 ILE A C 1
ATOM 528 O O . ILE A 1 71 ? 11.103 -3.661 -9.554 1.00 89.94 71 ILE A O 1
ATOM 532 N N . GLY A 1 72 ? 10.671 -4.883 -11.382 1.00 87.69 72 GLY A N 1
ATOM 533 C CA . GLY A 1 72 ? 11.521 -6.023 -11.006 1.00 87.69 72 GLY A CA 1
ATOM 534 C C . GLY A 1 72 ? 10.905 -6.889 -9.900 1.00 87.69 72 GLY A C 1
ATOM 535 O O . GLY A 1 72 ? 9.686 -6.953 -9.777 1.00 87.69 72 GLY A O 1
ATOM 536 N N . ASN A 1 73 ? 11.742 -7.532 -9.080 1.00 87.38 73 ASN A N 1
ATOM 537 C CA . ASN A 1 73 ? 11.316 -8.466 -8.020 1.00 87.38 73 ASN A CA 1
ATOM 538 C C . ASN A 1 73 ? 10.801 -7.765 -6.750 1.00 87.38 73 ASN A C 1
ATOM 540 O O . ASN A 1 73 ? 11.115 -8.185 -5.641 1.00 87.38 73 ASN A O 1
ATOM 544 N N . VAL A 1 74 ? 10.068 -6.664 -6.917 1.00 91.19 74 VAL A N 1
ATOM 545 C CA . VAL A 1 74 ? 9.543 -5.871 -5.805 1.00 91.19 74 VAL A CA 1
ATOM 546 C C . VAL A 1 74 ? 8.127 -6.297 -5.490 1.00 91.19 74 VAL A C 1
ATOM 548 O O . VAL A 1 74 ? 7.269 -6.404 -6.368 1.00 91.19 74 VAL A O 1
ATOM 551 N N . HIS A 1 75 ? 7.870 -6.453 -4.207 1.00 92.19 75 HIS A N 1
ATOM 552 C CA . HIS A 1 75 ? 6.598 -6.82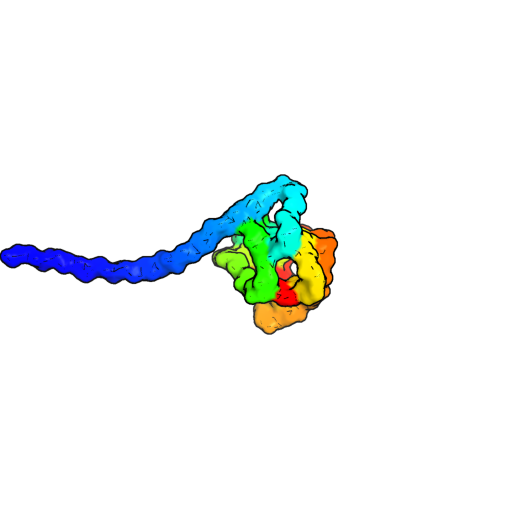9 -3.644 1.00 92.19 75 HIS A CA 1
ATOM 553 C C . HIS A 1 75 ? 6.180 -5.826 -2.574 1.00 92.19 75 HIS A C 1
ATOM 555 O O . HIS A 1 75 ? 6.993 -5.193 -1.903 1.00 92.19 75 HIS A O 1
ATOM 561 N N . SER A 1 76 ? 4.873 -5.677 -2.393 1.00 92.56 76 SER A N 1
ATOM 562 C CA . SER A 1 76 ? 4.311 -4.885 -1.301 1.00 92.56 76 SER A CA 1
ATOM 563 C C . SER A 1 76 ? 3.621 -5.820 -0.321 1.00 92.56 76 SER A C 1
ATOM 565 O O . SER A 1 76 ? 2.711 -6.555 -0.707 1.00 92.56 76 SER A O 1
ATOM 567 N N . THR A 1 77 ? 4.058 -5.811 0.934 1.00 93.75 77 THR A N 1
ATOM 568 C CA . THR A 1 77 ? 3.492 -6.625 2.016 1.00 93.75 77 THR A CA 1
ATOM 569 C C . THR A 1 77 ? 2.762 -5.726 2.998 1.00 93.75 77 THR A C 1
ATOM 571 O O . THR A 1 77 ? 3.319 -4.733 3.457 1.00 93.75 77 THR A O 1
ATOM 574 N N . TYR A 1 78 ? 1.514 -6.067 3.302 1.00 93.06 78 TYR A N 1
ATOM 575 C CA . TYR A 1 78 ? 0.603 -5.245 4.098 1.00 93.06 78 TYR A CA 1
ATOM 576 C C . TYR A 1 78 ? 0.444 -5.834 5.489 1.00 93.06 78 TYR A C 1
ATOM 578 O O . TYR A 1 78 ? 0.347 -7.057 5.641 1.00 93.06 78 TYR A O 1
ATOM 586 N N . TYR A 1 79 ? 0.382 -4.960 6.489 1.00 91.38 79 TYR A N 1
ATOM 587 C CA . TYR A 1 79 ? 0.286 -5.356 7.884 1.00 91.38 79 TYR A CA 1
ATOM 588 C C . TYR A 1 79 ? -0.813 -4.586 8.610 1.00 91.38 79 TYR A C 1
ATOM 590 O O . TYR A 1 79 ? -1.091 -3.429 8.291 1.00 91.38 79 TYR A O 1
ATOM 598 N N . SER A 1 80 ? -1.388 -5.217 9.631 1.00 89.38 80 SER A N 1
ATOM 599 C CA . SER A 1 80 ? -2.235 -4.553 10.623 1.00 89.38 80 SER A CA 1
ATOM 600 C C . SER A 1 80 ? -2.084 -5.188 11.992 1.00 89.38 80 SER A C 1
ATOM 602 O O . SER A 1 80 ? -1.912 -6.404 12.103 1.00 89.38 80 SER A O 1
ATOM 604 N N . GLY A 1 81 ? -2.050 -4.352 13.033 1.00 86.56 81 GLY A N 1
ATOM 605 C CA . GLY A 1 81 ? -1.841 -4.799 14.415 1.00 86.56 81 GLY A CA 1
ATOM 606 C C . GLY A 1 81 ? -0.623 -5.720 14.596 1.00 86.56 81 GLY A C 1
ATOM 607 O O . GLY A 1 81 ? -0.677 -6.674 15.367 1.00 86.56 81 GLY A O 1
ATOM 608 N N . GLY A 1 82 ? 0.451 -5.498 13.828 1.00 84.06 82 GLY A N 1
ATOM 609 C CA . GLY A 1 82 ? 1.671 -6.320 13.850 1.00 84.06 82 GLY A CA 1
ATOM 610 C C . GLY A 1 82 ? 1.601 -7.647 13.080 1.00 84.06 82 GLY A C 1
ATOM 611 O O . GLY A 1 82 ? 2.585 -8.382 13.057 1.00 84.06 82 GLY A O 1
ATOM 612 N N . LYS A 1 83 ? 0.480 -7.965 12.423 1.00 90.00 83 LYS A N 1
ATOM 613 C CA . LYS A 1 83 ? 0.290 -9.197 11.641 1.00 90.00 83 LYS A CA 1
ATOM 614 C C . LYS A 1 83 ? 0.351 -8.924 10.145 1.00 90.00 83 LYS A C 1
ATOM 616 O O . LYS A 1 83 ? -0.127 -7.893 9.680 1.00 90.00 83 LYS A O 1
ATOM 621 N N . THR A 1 84 ? 0.898 -9.868 9.383 1.00 93.69 84 THR A N 1
ATOM 622 C CA . THR A 1 84 ? 0.878 -9.823 7.916 1.00 93.69 84 THR A CA 1
ATOM 623 C C . THR A 1 84 ? -0.498 -10.209 7.391 1.00 93.69 84 THR A C 1
ATOM 625 O O . THR A 1 84 ? -1.008 -11.279 7.707 1.00 93.69 84 THR A O 1
ATOM 628 N N . LEU A 1 85 ? -1.072 -9.352 6.552 1.00 92.88 85 LEU A N 1
ATOM 629 C CA . LEU A 1 85 ? -2.340 -9.607 5.862 1.00 92.88 85 LEU A CA 1
ATOM 630 C C . LEU A 1 85 ? -2.118 -10.309 4.522 1.00 92.88 85 LEU A C 1
ATOM 632 O O . LEU A 1 85 ? -2.969 -11.059 4.052 1.00 92.88 85 LEU A O 1
ATOM 636 N N . GLY A 1 86 ? -0.978 -10.038 3.886 1.00 93.44 86 GLY A N 1
ATOM 637 C CA . GLY A 1 86 ? -0.561 -10.678 2.647 1.00 93.44 86 GLY A CA 1
ATOM 638 C C . GLY A 1 86 ? 0.383 -9.811 1.823 1.00 93.44 86 GLY A C 1
ATOM 639 O O . GLY A 1 86 ? 0.681 -8.665 2.170 1.00 93.44 86 GLY A O 1
ATOM 640 N N . THR A 1 87 ? 0.813 -10.369 0.697 1.00 93.25 87 THR A N 1
ATOM 641 C CA . THR A 1 87 ? 1.784 -9.760 -0.214 1.00 93.25 87 THR A CA 1
ATOM 642 C C . THR A 1 87 ? 1.189 -9.636 -1.613 1.00 93.25 87 THR A C 1
ATOM 644 O O . THR A 1 87 ? 0.442 -10.504 -2.068 1.00 93.25 87 THR A O 1
ATOM 647 N N . ARG A 1 88 ? 1.499 -8.538 -2.306 1.00 93.88 88 ARG A N 1
ATOM 648 C CA . ARG A 1 88 ? 1.099 -8.279 -3.693 1.00 93.88 88 ARG A CA 1
ATOM 649 C C . ARG A 1 88 ? 2.331 -8.061 -4.575 1.00 93.88 88 ARG A C 1
ATOM 651 O O . ARG A 1 88 ? 3.324 -7.516 -4.088 1.00 93.88 88 ARG A O 1
ATOM 658 N N . PRO A 1 89 ? 2.281 -8.486 -5.848 1.00 91.44 89 PRO A N 1
ATOM 659 C CA . PRO A 1 89 ? 3.373 -8.267 -6.788 1.00 91.44 89 PRO A CA 1
ATOM 660 C C . PRO A 1 89 ? 3.478 -6.795 -7.213 1.00 91.44 89 PRO A C 1
ATOM 662 O O . PRO A 1 89 ? 2.599 -5.974 -6.928 1.00 91.44 89 PRO A O 1
ATOM 665 N N . ALA A 1 90 ? 4.552 -6.492 -7.939 1.00 89.00 90 ALA A N 1
ATOM 666 C CA . ALA A 1 90 ? 4.683 -5.302 -8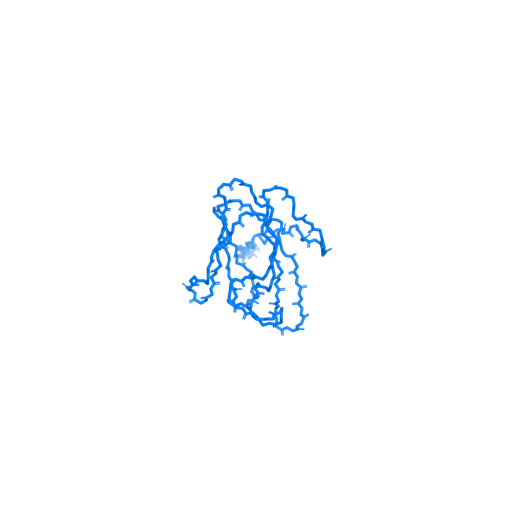.770 1.00 89.00 90 ALA A CA 1
ATOM 667 C C . ALA A 1 90 ? 3.480 -5.117 -9.721 1.00 89.00 90 ALA A C 1
ATOM 669 O O . ALA A 1 90 ? 2.788 -6.078 -10.061 1.00 89.00 90 ALA A O 1
ATOM 670 N N . TYR A 1 91 ? 3.238 -3.874 -10.153 1.00 90.19 91 TYR A N 1
ATOM 671 C CA . TYR A 1 91 ? 2.161 -3.512 -11.093 1.00 90.19 91 TYR A CA 1
ATOM 672 C C . TYR A 1 91 ? 0.744 -3.891 -10.630 1.00 90.19 91 TYR A C 1
ATOM 674 O O . TYR A 1 91 ? -0.130 -4.238 -11.422 1.00 90.19 91 TYR A O 1
ATOM 682 N N . PHE A 1 92 ? 0.507 -3.843 -9.322 1.00 89.38 92 PHE A N 1
ATOM 683 C CA . PHE A 1 92 ? -0.781 -4.168 -8.723 1.00 89.38 92 PHE A CA 1
ATOM 684 C C . PHE A 1 92 ? -1.619 -2.917 -8.462 1.00 89.38 92 PHE A C 1
ATOM 686 O O . PHE A 1 92 ? -1.134 -1.926 -7.931 1.00 89.38 92 PHE A O 1
ATOM 693 N N . THR A 1 93 ? -2.907 -2.977 -8.770 1.00 90.31 93 THR A N 1
ATOM 694 C CA . THR A 1 93 ? -3.872 -1.910 -8.500 1.00 90.31 93 THR A CA 1
ATOM 695 C C . THR A 1 93 ? -5.103 -2.585 -7.907 1.00 90.31 93 THR A C 1
ATOM 697 O O . THR A 1 93 ? -5.734 -3.415 -8.556 1.00 90.31 93 THR A O 1
ATOM 700 N N . GLY A 1 94 ? -5.397 -2.315 -6.638 1.00 89.94 94 GLY A N 1
ATOM 701 C CA . GLY A 1 94 ? -6.509 -2.955 -5.949 1.00 89.94 94 GLY A CA 1
ATOM 702 C C . GLY A 1 94 ? -6.581 -2.626 -4.468 1.00 89.94 94 GLY A C 1
ATOM 703 O O . GLY A 1 94 ? -5.862 -1.774 -3.946 1.00 89.94 94 GLY A O 1
ATOM 704 N N . ARG A 1 95 ? -7.452 -3.353 -3.770 1.00 90.00 95 ARG A N 1
ATOM 705 C CA . ARG A 1 95 ? -7.521 -3.283 -2.311 1.00 90.00 95 ARG A CA 1
ATOM 706 C C . ARG A 1 95 ? -6.400 -4.094 -1.662 1.00 90.00 95 ARG A C 1
ATOM 708 O O . ARG A 1 95 ? -5.978 -5.115 -2.227 1.00 90.00 95 ARG A O 1
ATOM 715 N N . PRO A 1 96 ? -5.942 -3.691 -0.466 1.00 89.62 96 PRO A N 1
ATOM 716 C CA . PRO A 1 96 ? -5.043 -4.526 0.308 1.00 89.62 96 PRO A CA 1
ATOM 717 C C . PRO A 1 96 ? -5.710 -5.865 0.660 1.00 89.62 96 PRO A C 1
ATOM 719 O O . PRO A 1 96 ? -6.942 -5.971 0.689 1.00 89.62 96 PRO A O 1
ATOM 722 N N . PRO A 1 97 ? -4.915 -6.907 0.937 1.00 88.44 97 PRO A N 1
ATOM 723 C CA . PRO A 1 97 ? -5.419 -8.128 1.556 1.00 88.44 97 PRO A CA 1
ATOM 724 C C . PRO A 1 97 ? -6.218 -7.825 2.837 1.00 88.44 97 PRO A C 1
ATOM 726 O O . PRO A 1 97 ? -5.856 -6.926 3.591 1.00 88.44 97 PRO A O 1
ATOM 729 N N . GLY A 1 98 ? -7.306 -8.568 3.062 1.00 82.62 98 GLY A N 1
ATOM 730 C CA . GLY A 1 98 ? -8.185 -8.401 4.229 1.00 82.62 98 GLY A CA 1
ATOM 731 C C . GLY A 1 98 ? -9.422 -7.514 4.019 1.00 82.62 98 GLY A C 1
ATOM 732 O O . GLY A 1 98 ? -10.215 -7.390 4.940 1.00 82.62 98 GLY A O 1
ATOM 733 N N . TYR A 1 99 ? -9.635 -6.936 2.828 1.00 81.56 99 TYR A N 1
ATOM 734 C CA . TYR A 1 99 ? -10.726 -5.979 2.577 1.00 81.56 99 TYR A CA 1
ATOM 735 C C . TYR A 1 99 ? -11.908 -6.535 1.771 1.00 81.56 99 TYR A C 1
ATOM 737 O O . TYR A 1 99 ? -11.721 -7.068 0.676 1.00 81.56 99 TYR A O 1
ATOM 745 N N . ILE A 1 100 ? -13.134 -6.247 2.234 1.00 76.06 100 ILE A N 1
ATOM 746 C CA . ILE A 1 100 ? -14.394 -6.515 1.507 1.00 76.06 100 ILE A CA 1
ATOM 747 C C . ILE A 1 100 ? -15.009 -5.267 0.841 1.00 76.06 100 ILE A C 1
ATOM 749 O O . ILE A 1 100 ? -15.669 -5.385 -0.192 1.00 76.06 100 ILE A O 1
ATOM 753 N N . SER A 1 101 ? -14.751 -4.056 1.355 1.00 71.62 101 SER A N 1
ATOM 754 C CA . SER A 1 101 ? -15.237 -2.768 0.815 1.00 71.62 101 SER A CA 1
ATOM 755 C C . SER A 1 101 ? -14.156 -1.672 0.915 1.00 71.62 101 SER A C 1
ATOM 757 O O . SER A 1 101 ? -13.136 -1.871 1.564 1.00 71.62 101 SER A O 1
ATOM 759 N N . ALA A 1 102 ? -14.325 -0.536 0.224 1.00 63.22 102 ALA A N 1
ATOM 760 C CA . ALA A 1 102 ? -13.353 0.571 0.246 1.00 63.22 102 ALA A CA 1
ATOM 761 C C . ALA A 1 102 ? -13.472 1.443 1.510 1.00 63.22 102 ALA A C 1
ATOM 763 O O . ALA A 1 102 ? -12.585 2.241 1.791 1.00 63.22 102 ALA A O 1
ATOM 764 N N . SER A 1 103 ? -14.563 1.288 2.258 1.00 64.75 103 SER A N 1
ATOM 765 C CA . SER A 1 103 ? -14.903 2.080 3.439 1.00 64.75 103 SER A CA 1
ATOM 766 C C . SER A 1 103 ? -14.439 1.460 4.760 1.00 64.75 103 SER A C 1
ATOM 768 O O . SER A 1 103 ? -14.478 2.136 5.779 1.00 64.75 103 SER A O 1
ATOM 770 N N . VAL A 1 104 ? -13.987 0.202 4.763 1.00 67.31 104 VAL A N 1
ATOM 771 C CA . VAL A 1 104 ? -13.583 -0.517 5.983 1.00 67.31 104 VAL A CA 1
ATOM 772 C C . VAL A 1 104 ? -12.079 -0.740 5.961 1.00 67.31 104 VAL A C 1
ATOM 774 O O . VAL A 1 104 ? -11.626 -1.547 5.162 1.00 67.31 104 VAL A O 1
ATOM 777 N N . GLY A 1 105 ? -11.325 -0.035 6.808 1.00 67.44 105 GLY A N 1
ATOM 778 C CA . GLY A 1 105 ? -9.878 -0.205 6.988 1.00 67.44 105 GLY A CA 1
ATOM 779 C C . GLY A 1 105 ?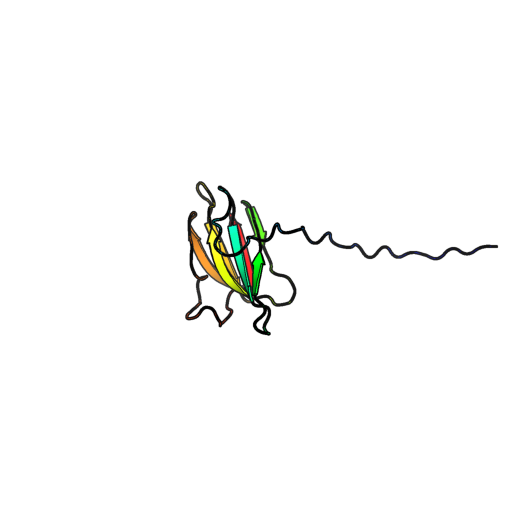 -9.476 -1.543 7.622 1.00 67.44 105 GLY A C 1
ATOM 780 O O . GLY A 1 105 ? -10.150 -2.013 8.525 1.00 67.44 105 GLY A O 1
ATOM 781 N N . ASN A 1 106 ? -8.371 -2.133 7.170 1.00 78.00 106 ASN A N 1
ATOM 782 C CA . ASN A 1 106 ? -7.737 -3.360 7.655 1.00 78.00 106 ASN A CA 1
ATOM 783 C C . ASN A 1 106 ? -6.201 -3.343 7.557 1.00 78.00 106 ASN A C 1
ATOM 785 O O . ASN A 1 106 ? -5.612 -4.294 8.037 1.00 78.00 106 ASN A O 1
ATOM 789 N N . ALA A 1 107 ? -5.540 -2.367 6.912 1.00 87.62 107 ALA A N 1
ATOM 790 C CA . ALA A 1 107 ? -4.075 -2.300 6.806 1.00 87.62 107 ALA A CA 1
ATOM 791 C C . ALA A 1 107 ? -3.549 -0.958 7.329 1.00 87.62 107 ALA A C 1
ATOM 793 O O . ALA A 1 107 ? -3.944 0.093 6.826 1.00 87.62 107 ALA A O 1
ATOM 794 N N . ASP A 1 108 ? -2.615 -1.016 8.278 1.00 87.25 108 ASP A N 1
ATOM 795 C CA . ASP A 1 108 ? -2.086 0.150 9.001 1.00 87.25 108 ASP A CA 1
ATOM 796 C C . ASP A 1 108 ? -0.680 0.528 8.527 1.00 87.25 108 ASP A C 1
ATOM 798 O O . ASP A 1 108 ? -0.178 1.602 8.827 1.00 87.25 108 ASP A O 1
ATOM 802 N N . ASN A 1 109 ? 0.017 -0.372 7.834 1.0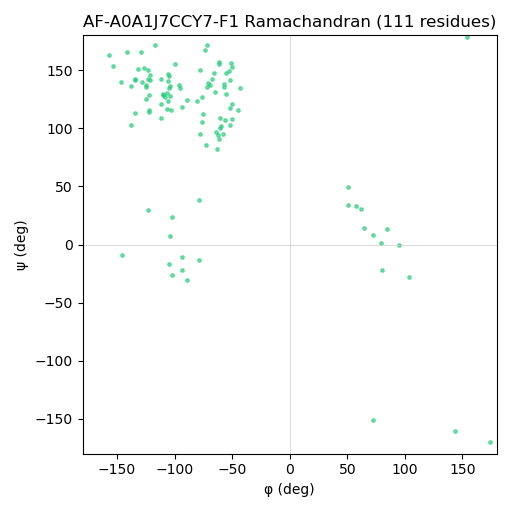0 90.12 109 ASN A N 1
ATOM 803 C CA . ASN A 1 109 ? 1.291 -0.072 7.193 1.00 90.12 109 ASN A CA 1
ATOM 804 C C . ASN A 1 109 ? 1.586 -1.048 6.051 1.00 90.12 109 ASN A C 1
ATOM 806 O O . ASN A 1 109 ? 0.985 -2.122 5.933 1.00 90.12 109 ASN A O 1
ATOM 810 N N . VAL A 1 110 ? 2.529 -0.659 5.198 1.00 91.56 110 VAL A N 1
ATOM 811 C CA . VAL A 1 110 ? 3.011 -1.471 4.082 1.00 91.56 110 VAL A CA 1
ATOM 812 C C . VAL A 1 110 ? 4.531 -1.430 4.026 1.00 91.56 110 VAL A C 1
ATOM 814 O O . VAL A 1 110 ? 5.154 -0.397 4.256 1.00 91.56 110 VAL A O 1
ATOM 817 N N . ARG A 1 111 ? 5.140 -2.563 3.693 1.00 92.31 111 ARG A N 1
ATOM 818 C CA . ARG A 1 111 ? 6.557 -2.665 3.354 1.00 92.31 111 ARG A CA 1
ATOM 819 C C . ARG A 1 111 ? 6.696 -2.957 1.871 1.00 92.31 111 ARG A C 1
ATOM 821 O O . ARG A 1 111 ? 6.073 -3.895 1.378 1.00 92.31 111 ARG A O 1
ATOM 828 N N . VAL A 1 112 ? 7.521 -2.184 1.180 1.00 91.00 112 VAL A N 1
ATOM 829 C CA . VAL A 1 112 ? 7.838 -2.363 -0.239 1.00 91.00 112 VAL A CA 1
ATOM 830 C C . VAL A 1 112 ? 9.249 -2.920 -0.333 1.00 91.00 112 VAL A C 1
ATOM 832 O O . VAL A 1 112 ? 10.169 -2.238 0.093 1.00 91.00 112 VAL A O 1
ATOM 835 N N . CYS A 1 113 ? 9.442 -4.129 -0.855 1.00 88.94 113 CYS A N 1
ATOM 836 C CA . CYS A 1 113 ? 10.754 -4.770 -1.010 1.00 88.94 113 CYS A CA 1
ATOM 837 C C . CYS A 1 113 ? 10.776 -5.632 -2.261 1.00 88.94 113 CYS A C 1
ATOM 839 O O . CYS A 1 113 ? 9.878 -6.491 -2.375 1.00 88.94 113 CYS A O 1
#

Radius of gyration: 16.97 Å; Cα contacts (8 Å, |Δi|>4): 248; chains: 1; bounding box: 37×52×45 Å